Protein AF-Q71J00-F1 (afdb_monomer)

Structure (mmCIF, N/CA/C/O backbone):
data_AF-Q71J00-F1
#
_entry.id   AF-Q71J00-F1
#
loop_
_atom_site.group_PDB
_atom_site.id
_atom_site.type_symbol
_atom_site.label_atom_id
_atom_site.label_alt_id
_atom_site.label_comp_id
_atom_site.label_asym_id
_atom_site.label_entity_id
_atom_site.label_seq_id
_atom_site.pdbx_PDB_ins_code
_atom_site.Cartn_x
_atom_site.Cartn_y
_atom_site.Cartn_z
_atom_site.occupancy
_atom_site.B_iso_or_equiv
_atom_site.auth_seq_id
_atom_site.auth_comp_id
_atom_site.auth_asym_id
_atom_site.auth_atom_id
_atom_site.pdbx_PDB_model_num
ATOM 1 N N . LEU A 1 1 ? 15.643 -13.443 -5.938 1.00 71.69 1 LEU A N 1
ATOM 2 C CA . LEU A 1 1 ? 14.327 -13.532 -6.611 1.00 71.69 1 LEU A CA 1
ATOM 3 C C . LEU A 1 1 ? 13.687 -12.154 -6.834 1.00 71.69 1 LEU A C 1
ATOM 5 O O . LEU A 1 1 ? 13.264 -11.869 -7.941 1.00 71.69 1 LEU A O 1
ATOM 9 N N . TYR A 1 2 ? 13.670 -11.262 -5.839 1.00 79.69 2 TYR A N 1
ATOM 10 C CA . TYR A 1 2 ? 13.112 -9.905 -5.998 1.00 79.69 2 TYR A CA 1
ATOM 11 C C . TYR A 1 2 ? 13.894 -9.019 -6.968 1.00 79.69 2 TYR A C 1
ATOM 13 O O . TYR A 1 2 ? 13.331 -8.452 -7.897 1.00 79.69 2 TYR A O 1
ATOM 21 N N . LEU A 1 3 ? 15.218 -8.960 -6.803 1.00 82.06 3 LEU A N 1
ATOM 22 C CA . LEU A 1 3 ? 16.087 -8.148 -7.660 1.00 82.06 3 LEU A CA 1
ATOM 23 C C . LEU A 1 3 ? 16.106 -8.619 -9.122 1.00 82.06 3 LEU A C 1
ATOM 25 O O . LEU A 1 3 ? 16.331 -7.805 -10.006 1.00 82.06 3 LEU A O 1
ATOM 29 N N . SER A 1 4 ? 15.822 -9.898 -9.399 1.00 85.25 4 SER A N 1
ATOM 30 C CA . SER A 1 4 ? 15.721 -10.398 -10.780 1.00 85.25 4 SER A CA 1
ATOM 31 C C . SER A 1 4 ? 14.464 -9.919 -11.510 1.00 85.25 4 SER A C 1
ATOM 33 O O . SER A 1 4 ? 14.417 -9.996 -12.732 1.00 85.25 4 SER A O 1
ATOM 35 N N . LEU A 1 5 ? 13.459 -9.418 -10.783 1.00 82.50 5 LEU A N 1
ATOM 36 C CA . LEU A 1 5 ? 12.265 -8.792 -11.360 1.00 82.50 5 LEU A CA 1
ATOM 37 C C . LEU A 1 5 ? 12.467 -7.284 -11.599 1.00 82.50 5 LEU A C 1
ATOM 39 O O . LEU A 1 5 ? 11.655 -6.636 -12.259 1.00 82.50 5 LEU A O 1
ATOM 43 N N . MET A 1 6 ? 13.569 -6.713 -11.102 1.00 87.50 6 MET A N 1
ATOM 44 C CA . MET A 1 6 ? 13.921 -5.317 -11.337 1.00 87.50 6 MET A CA 1
ATOM 45 C C . MET A 1 6 ? 14.725 -5.169 -12.629 1.00 87.50 6 MET A C 1
ATOM 47 O O . MET A 1 6 ? 15.666 -5.913 -12.900 1.00 87.50 6 MET A O 1
ATOM 51 N N . SER A 1 7 ? 14.370 -4.168 -13.429 1.00 87.12 7 SER A N 1
ATOM 52 C CA . SER A 1 7 ? 15.094 -3.825 -14.645 1.00 87.12 7 SER A CA 1
ATOM 53 C C . SER A 1 7 ? 16.132 -2.737 -14.359 1.00 87.12 7 SER A C 1
ATOM 55 O O . SER A 1 7 ? 15.752 -1.647 -13.928 1.00 87.12 7 SER A O 1
ATOM 57 N N . PRO A 1 8 ? 17.419 -2.947 -14.687 1.00 87.12 8 PRO A N 1
ATOM 58 C CA . PRO A 1 8 ? 18.446 -1.914 -14.545 1.00 87.12 8 PRO A CA 1
ATOM 59 C C . PRO A 1 8 ? 18.265 -0.752 -15.536 1.00 87.12 8 PRO A C 1
ATOM 61 O O . PRO A 1 8 ? 18.914 0.279 -15.404 1.00 87.12 8 PRO A O 1
ATOM 64 N N . LYS A 1 9 ? 17.386 -0.908 -16.536 1.00 91.31 9 LYS A N 1
ATOM 65 C CA . LYS A 1 9 ? 17.045 0.138 -17.512 1.00 91.31 9 LYS A CA 1
ATOM 66 C C . LYS A 1 9 ? 15.969 1.104 -17.010 1.00 91.31 9 LYS A C 1
ATOM 68 O O . LYS A 1 9 ? 15.708 2.101 -17.673 1.00 91.31 9 LYS A O 1
ATOM 73 N N . LYS A 1 10 ? 15.321 0.788 -15.886 1.00 89.94 10 LYS A N 1
ATOM 74 C CA . LYS A 1 10 ? 14.265 1.593 -15.268 1.00 89.94 10 LYS A CA 1
ATOM 75 C C . LYS A 1 10 ? 14.787 2.217 -13.985 1.00 89.94 10 LYS A C 1
ATOM 77 O O . LYS A 1 10 ? 15.602 1.619 -13.281 1.00 89.94 10 LYS A O 1
ATOM 82 N N . SER A 1 11 ? 14.289 3.401 -13.651 1.00 92.31 11 SER A N 1
ATOM 83 C CA . SER A 1 11 ? 14.560 3.989 -12.342 1.00 92.31 11 SER A CA 1
ATOM 84 C C . SER A 1 11 ? 14.004 3.101 -11.221 1.00 92.31 11 SER A C 1
ATOM 86 O O . SER A 1 11 ? 13.093 2.292 -11.425 1.00 92.31 11 SER A O 1
ATOM 88 N N . LEU A 1 12 ? 14.518 3.265 -9.999 1.00 87.94 12 LEU A N 1
ATOM 89 C CA . LEU A 1 12 ? 13.997 2.549 -8.830 1.00 87.94 12 LEU A CA 1
ATOM 90 C C . LEU A 1 12 ? 12.485 2.768 -8.662 1.00 87.94 12 LEU A C 1
ATOM 92 O O . LEU A 1 12 ? 11.741 1.822 -8.423 1.00 87.94 12 LEU A O 1
ATOM 96 N N . ARG A 1 13 ? 12.022 4.010 -8.846 1.00 89.75 13 ARG A N 1
ATOM 97 C CA . ARG A 1 13 ? 10.602 4.364 -8.750 1.00 89.75 13 ARG A CA 1
ATOM 98 C C . ARG A 1 13 ? 9.750 3.596 -9.764 1.00 89.75 13 ARG A C 1
ATOM 100 O O . ARG A 1 13 ? 8.691 3.097 -9.398 1.00 89.75 13 ARG A O 1
ATOM 107 N N . GLU A 1 14 ? 10.195 3.505 -11.014 1.00 90.56 14 GLU A N 1
ATOM 108 C CA . GLU A 1 14 ? 9.477 2.765 -12.059 1.00 90.56 14 GLU A CA 1
ATOM 109 C C . GLU A 1 14 ? 9.457 1.266 -11.768 1.00 90.56 14 GLU A C 1
ATOM 111 O O . GLU A 1 14 ? 8.406 0.641 -11.856 1.00 90.56 14 GLU A O 1
ATOM 116 N N . ASN A 1 15 ? 10.579 0.702 -11.316 1.00 91.19 15 ASN A N 1
ATOM 117 C CA . ASN A 1 15 ? 10.631 -0.699 -10.903 1.00 91.19 15 ASN A CA 1
ATOM 118 C C . ASN A 1 15 ? 9.666 -1.008 -9.753 1.00 91.19 15 ASN A C 1
ATOM 120 O O . ASN A 1 15 ? 9.022 -2.055 -9.775 1.00 91.19 15 ASN A O 1
ATOM 124 N N . ILE A 1 16 ? 9.545 -0.112 -8.769 1.00 88.81 16 ILE A N 1
ATOM 125 C CA . ILE A 1 16 ? 8.587 -0.267 -7.666 1.00 88.81 16 ILE A CA 1
ATOM 126 C C . ILE A 1 16 ? 7.154 -0.206 -8.198 1.00 88.81 16 ILE A C 1
ATOM 128 O O . ILE A 1 16 ? 6.335 -1.061 -7.863 1.00 88.81 16 ILE A O 1
ATOM 132 N N . LYS A 1 17 ? 6.847 0.770 -9.056 1.00 88.44 17 LYS A N 1
ATOM 133 C CA . LYS A 1 17 ? 5.502 0.924 -9.619 1.00 88.44 17 LYS A CA 1
ATOM 134 C C . LYS A 1 17 ? 5.075 -0.311 -10.418 1.00 88.44 17 LYS A C 1
ATOM 136 O O . LYS A 1 17 ? 3.966 -0.809 -10.23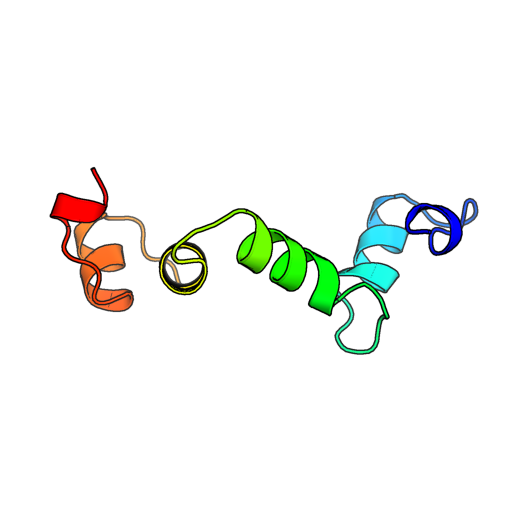2 1.00 88.44 17 LYS A O 1
ATOM 141 N N . ASP A 1 18 ? 5.972 -0.822 -11.251 1.00 87.75 18 ASP A N 1
ATOM 142 C CA . ASP A 1 18 ? 5.677 -1.927 -12.158 1.00 87.75 18 ASP A CA 1
ATOM 143 C C . ASP A 1 18 ? 5.606 -3.274 -11.439 1.00 87.75 18 ASP A C 1
ATOM 145 O O . ASP A 1 18 ? 4.799 -4.114 -11.819 1.00 87.75 18 ASP A O 1
ATOM 149 N N . ASN A 1 19 ? 6.425 -3.488 -10.403 1.00 87.56 19 ASN A N 1
ATOM 150 C CA . ASN A 1 19 ? 6.498 -4.789 -9.739 1.00 87.56 19 ASN A CA 1
ATOM 151 C C . ASN A 1 19 ? 5.643 -4.891 -8.468 1.00 87.56 19 ASN A C 1
ATOM 153 O O . ASN A 1 19 ? 5.118 -5.967 -8.198 1.00 87.56 19 ASN A O 1
ATOM 157 N N . PHE A 1 20 ? 5.491 -3.804 -7.704 1.00 86.62 20 PHE A N 1
ATOM 158 C CA . PHE A 1 20 ? 4.823 -3.819 -6.393 1.00 86.62 20 PHE A CA 1
ATOM 159 C C . PHE A 1 20 ? 3.488 -3.070 -6.369 1.00 86.62 20 PHE A C 1
ATOM 161 O O . PHE A 1 20 ? 2.611 -3.429 -5.594 1.00 86.62 20 PHE A O 1
ATOM 168 N N . LEU A 1 21 ? 3.314 -2.027 -7.190 1.00 85.25 21 LEU A N 1
ATOM 169 C CA . LEU A 1 21 ? 2.101 -1.187 -7.164 1.00 85.25 21 LEU A CA 1
ATOM 170 C C . LEU A 1 21 ? 1.121 -1.494 -8.301 1.00 85.25 21 LEU A C 1
ATOM 172 O O . LEU A 1 21 ? 0.074 -0.858 -8.405 1.00 85.25 21 LEU A O 1
ATOM 176 N N . THR A 1 22 ? 1.455 -2.458 -9.156 1.00 86.50 22 THR A N 1
ATOM 177 C CA . THR A 1 22 ? 0.595 -2.921 -10.244 1.00 86.50 22 THR A CA 1
ATOM 178 C C . THR A 1 22 ? -0.102 -4.203 -9.807 1.00 86.50 22 THR A C 1
ATOM 180 O O . THR A 1 22 ? 0.562 -5.185 -9.504 1.00 86.50 22 THR A O 1
ATOM 183 N N . THR A 1 23 ? -1.435 -4.220 -9.798 1.00 82.94 23 THR A N 1
ATOM 184 C CA . THR A 1 23 ? -2.250 -5.351 -9.307 1.00 82.94 23 THR A CA 1
ATOM 185 C C . THR A 1 23 ? -2.003 -6.671 -10.038 1.00 82.94 23 THR A C 1
ATOM 187 O O . THR A 1 23 ? -2.206 -7.732 -9.460 1.00 82.94 23 THR A O 1
ATOM 190 N N . SER A 1 24 ? -1.556 -6.626 -11.295 1.00 83.69 24 SER A N 1
ATOM 191 C CA . SER A 1 24 ? -1.200 -7.813 -12.081 1.00 83.69 24 SER A CA 1
ATOM 192 C C . SER A 1 24 ? 0.257 -8.261 -11.915 1.00 83.69 24 SER A C 1
ATOM 194 O O . SER A 1 24 ? 0.666 -9.234 -12.546 1.00 83.69 24 SER A O 1
ATOM 196 N N . ALA A 1 25 ? 1.071 -7.540 -11.144 1.00 85.44 25 ALA A N 1
ATOM 197 C CA . ALA A 1 25 ? 2.487 -7.840 -10.996 1.00 85.44 25 ALA A CA 1
ATOM 198 C C . ALA A 1 25 ? 2.738 -8.939 -9.961 1.00 85.44 25 ALA A C 1
ATOM 200 O O . ALA A 1 25 ? 2.045 -9.036 -8.949 1.00 85.44 25 ALA A O 1
ATOM 201 N N . MET A 1 26 ? 3.782 -9.745 -10.185 1.00 82.69 26 MET A N 1
ATOM 202 C CA . MET A 1 26 ? 4.105 -10.877 -9.306 1.00 82.69 26 MET A CA 1
ATOM 203 C C . MET A 1 26 ? 4.379 -10.467 -7.856 1.00 82.69 26 MET A C 1
ATOM 205 O O . MET A 1 26 ? 4.067 -11.235 -6.951 1.00 82.69 26 MET A O 1
ATOM 209 N N . LEU A 1 27 ? 4.954 -9.281 -7.623 1.00 85.88 27 LEU A N 1
ATOM 210 C CA . LEU A 1 27 ? 5.300 -8.823 -6.274 1.00 85.88 27 LEU A CA 1
ATOM 211 C C . LEU A 1 27 ? 4.192 -7.994 -5.620 1.00 85.88 27 LEU A C 1
ATOM 213 O O . LEU A 1 27 ? 4.396 -7.474 -4.532 1.00 85.88 27 LEU A O 1
ATOM 217 N N . TYR A 1 28 ? 3.010 -7.884 -6.229 1.00 86.44 28 TY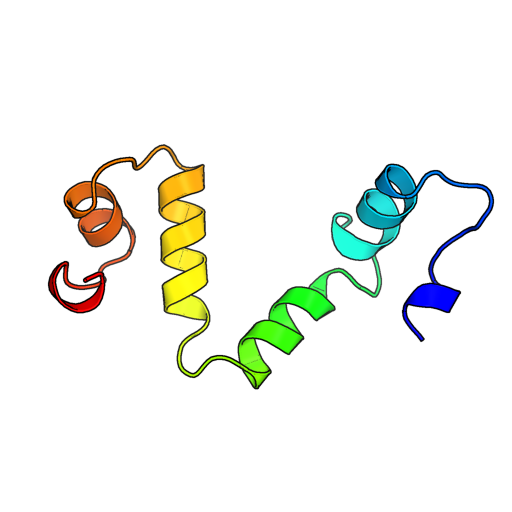R A N 1
ATOM 218 C CA . TYR A 1 28 ? 1.906 -7.121 -5.645 1.00 86.44 28 TYR A CA 1
ATOM 219 C C . TYR A 1 28 ? 1.433 -7.700 -4.303 1.00 86.44 28 TYR A C 1
ATOM 221 O O . TYR A 1 28 ? 1.233 -6.971 -3.335 1.00 86.44 28 TYR A O 1
ATOM 229 N N . ALA A 1 29 ? 1.278 -9.025 -4.225 1.00 84.12 29 ALA A N 1
ATOM 230 C CA . ALA A 1 29 ? 0.793 -9.705 -3.022 1.00 84.12 29 ALA A CA 1
ATOM 231 C C . ALA A 1 29 ? 1.888 -9.939 -1.967 1.00 84.12 29 ALA A C 1
ATOM 233 O O . ALA A 1 29 ? 1.597 -10.302 -0.828 1.00 84.12 29 ALA A O 1
ATOM 234 N N . GLU A 1 30 ? 3.152 -9.755 -2.337 1.00 86.25 30 GLU A N 1
ATOM 235 C CA . GLU A 1 30 ? 4.284 -10.141 -1.506 1.00 86.25 30 GLU A CA 1
ATOM 236 C C . GLU A 1 30 ? 4.479 -9.256 -0.262 1.00 86.25 30 GLU A C 1
ATOM 238 O O . GLU A 1 30 ? 4.614 -9.830 0.821 1.00 86.25 30 GLU A O 1
ATOM 243 N N . PRO A 1 31 ? 4.350 -7.914 -0.332 1.00 81.81 31 PRO A N 1
ATOM 244 C CA . PRO A 1 31 ? 4.358 -7.067 0.859 1.00 81.81 31 PRO A CA 1
ATOM 245 C C . PRO A 1 31 ? 3.302 -7.489 1.883 1.00 81.81 31 PRO A C 1
ATOM 247 O O . PRO A 1 31 ? 3.573 -7.546 3.079 1.00 81.81 31 PRO A O 1
ATOM 250 N N . MET A 1 32 ? 2.104 -7.843 1.411 1.00 79.56 32 MET A N 1
ATOM 251 C CA . MET A 1 32 ? 1.020 -8.312 2.272 1.00 79.56 32 MET A CA 1
ATOM 252 C C . MET A 1 32 ? 1.340 -9.679 2.888 1.00 79.56 32 MET A C 1
ATOM 254 O O . MET A 1 32 ? 1.101 -9.905 4.073 1.00 79.56 32 MET A O 1
ATOM 258 N N . SER A 1 33 ? 1.915 -10.589 2.100 1.00 84.00 33 SER A N 1
ATOM 259 C CA . SER A 1 33 ? 2.328 -11.909 2.577 1.00 84.00 33 SER A CA 1
ATOM 260 C C . SER A 1 33 ? 3.406 -11.822 3.659 1.00 84.00 33 SER A C 1
ATOM 262 O O . SER A 1 33 ? 3.320 -12.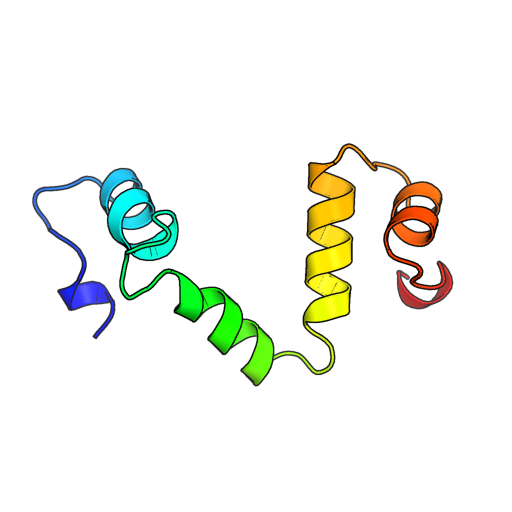558 4.639 1.00 84.00 33 SER A O 1
ATOM 264 N N . LEU A 1 34 ? 4.384 -10.923 3.514 1.00 84.56 34 LEU A N 1
ATOM 265 C CA . LEU A 1 34 ? 5.411 -10.687 4.533 1.00 84.56 34 LEU A CA 1
ATOM 266 C C . LEU A 1 34 ? 4.809 -10.129 5.824 1.00 84.56 34 LEU A C 1
ATOM 268 O O . LEU A 1 34 ? 5.101 -10.628 6.907 1.00 84.56 34 LEU A O 1
ATOM 272 N N . LEU A 1 35 ? 3.912 -9.143 5.721 1.00 81.94 35 LEU A N 1
ATOM 273 C CA . LEU A 1 35 ? 3.220 -8.596 6.892 1.00 81.94 35 LEU A CA 1
ATOM 274 C C . LEU A 1 35 ? 2.420 -9.674 7.633 1.00 81.94 35 LEU A C 1
ATOM 276 O O . LEU A 1 35 ? 2.422 -9.688 8.858 1.00 81.94 35 LEU A O 1
ATOM 280 N N . ASN A 1 36 ? 1.786 -10.604 6.916 1.00 80.88 36 ASN A N 1
ATOM 281 C CA . ASN A 1 36 ? 1.072 -11.726 7.530 1.00 80.88 36 ASN A CA 1
ATOM 282 C C . ASN A 1 36 ? 1.989 -12.749 8.224 1.00 80.88 36 ASN A C 1
ATOM 284 O O . ASN A 1 36 ? 1.513 -13.490 9.079 1.00 80.88 36 ASN A O 1
ATOM 288 N N . GLN A 1 37 ? 3.265 -12.832 7.840 1.00 82.38 37 GLN A N 1
ATOM 289 C CA . GLN A 1 37 ? 4.235 -13.740 8.463 1.00 82.38 37 GLN A CA 1
ATOM 290 C C . GLN A 1 37 ? 4.867 -13.129 9.717 1.00 82.38 37 GLN A C 1
A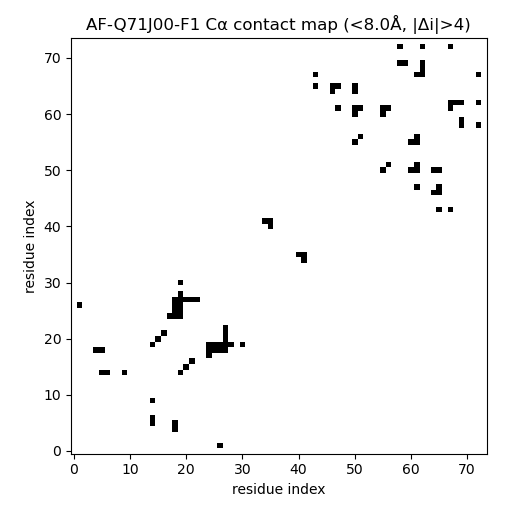TOM 292 O O . GLN A 1 37 ? 5.083 -13.835 10.697 1.00 82.38 37 GLN A O 1
ATOM 297 N N . GLU A 1 38 ? 5.127 -11.822 9.695 1.00 81.38 38 GLU A N 1
ATOM 298 C CA . GLU A 1 38 ? 5.823 -11.116 10.776 1.00 81.38 38 GLU A CA 1
ATOM 299 C C . GLU A 1 38 ? 4.869 -10.548 11.842 1.00 81.38 38 GLU A C 1
ATOM 301 O O . GLU A 1 38 ? 5.257 -10.363 12.997 1.00 81.38 38 GLU A O 1
ATOM 306 N N . LEU A 1 39 ? 3.612 -10.256 11.485 1.00 79.44 39 LEU A N 1
ATOM 307 C CA . LEU A 1 39 ? 2.645 -9.626 12.386 1.00 79.44 39 LEU A CA 1
ATOM 308 C C . LEU A 1 39 ? 1.577 -10.609 12.856 1.00 79.44 39 LEU A C 1
ATOM 310 O O . LEU A 1 39 ? 1.026 -11.394 12.092 1.00 79.44 39 LEU A O 1
ATOM 314 N N . ARG A 1 40 ? 1.212 -10.484 14.135 1.00 76.88 40 ARG A N 1
ATOM 315 C CA . ARG A 1 40 ? 0.158 -11.292 14.764 1.00 76.88 40 ARG A CA 1
ATOM 316 C C . ARG A 1 40 ? -1.249 -10.917 14.281 1.00 76.88 40 ARG A C 1
ATOM 318 O O . ARG A 1 40 ? -2.111 -11.782 14.205 1.00 76.88 40 ARG A O 1
ATOM 325 N N . GLU A 1 41 ? -1.464 -9.639 13.950 1.00 75.12 41 GLU A N 1
ATOM 326 C CA . GLU A 1 41 ? -2.748 -9.086 13.484 1.00 75.12 41 GLU A CA 1
ATOM 327 C C . GLU A 1 41 ? -2.561 -8.035 12.366 1.00 75.12 41 GLU A C 1
ATOM 329 O O . GLU A 1 41 ? -2.767 -6.835 12.564 1.00 75.12 41 GLU A O 1
ATOM 334 N N . PRO A 1 42 ? -2.171 -8.458 11.157 1.00 71.62 42 PRO A N 1
ATOM 335 C CA . PRO A 1 42 ? -1.893 -7.567 10.023 1.00 71.62 42 PRO A CA 1
ATOM 336 C C . PRO A 1 42 ? -3.117 -6.738 9.595 1.00 71.62 42 PRO A C 1
ATOM 338 O O . PRO A 1 42 ? -2.978 -5.583 9.190 1.00 71.62 42 PRO A O 1
ATOM 341 N N . ALA A 1 43 ? -4.330 -7.283 9.750 1.00 75.88 43 ALA A N 1
ATOM 342 C CA . ALA A 1 43 ? -5.579 -6.584 9.448 1.00 75.88 43 ALA A CA 1
ATOM 343 C C . ALA A 1 43 ? -5.765 -5.309 10.290 1.00 75.88 43 ALA A C 1
ATOM 345 O O . ALA A 1 43 ? -6.247 -4.297 9.774 1.00 75.88 43 ALA A O 1
ATOM 346 N N . SER A 1 44 ? -5.330 -5.327 11.553 1.00 76.19 44 SER A N 1
ATOM 347 C CA . SER A 1 44 ? -5.403 -4.177 12.458 1.00 76.19 44 SER A CA 1
ATOM 348 C C . SER A 1 44 ? -4.512 -3.034 11.954 1.00 76.19 44 SER A C 1
ATOM 350 O O . SER A 1 44 ? -4.971 -1.900 11.807 1.00 76.19 44 SER A O 1
ATOM 352 N N . TYR A 1 45 ? -3.272 -3.340 11.562 1.00 76.25 45 TYR A N 1
ATOM 353 C CA . TYR A 1 45 ? -2.336 -2.355 11.003 1.00 76.25 45 TYR A CA 1
ATOM 354 C C . TYR A 1 45 ? -2.803 -1.782 9.661 1.00 76.25 45 TYR A C 1
ATOM 356 O O . TYR A 1 45 ? -2.731 -0.572 9.445 1.00 76.25 45 TYR A O 1
ATOM 364 N N . ILE A 1 46 ? -3.333 -2.620 8.768 1.00 78.62 46 ILE A N 1
ATOM 365 C CA . ILE A 1 46 ? -3.850 -2.170 7.465 1.00 78.62 46 ILE A CA 1
ATOM 366 C C . ILE A 1 46 ? -5.071 -1.283 7.637 1.00 78.62 46 ILE A C 1
ATOM 368 O O . ILE A 1 46 ? -5.206 -0.284 6.930 1.00 78.62 46 ILE A O 1
ATOM 372 N N . SER A 1 47 ? -5.935 -1.611 8.595 1.00 79.69 47 SER A N 1
ATOM 373 C CA . SER A 1 47 ? -7.090 -0.783 8.926 1.00 79.69 47 SER A CA 1
ATOM 374 C C . SER A 1 47 ? -6.636 0.592 9.419 1.00 79.69 47 SER A C 1
ATOM 376 O O . SER A 1 47 ? -7.167 1.603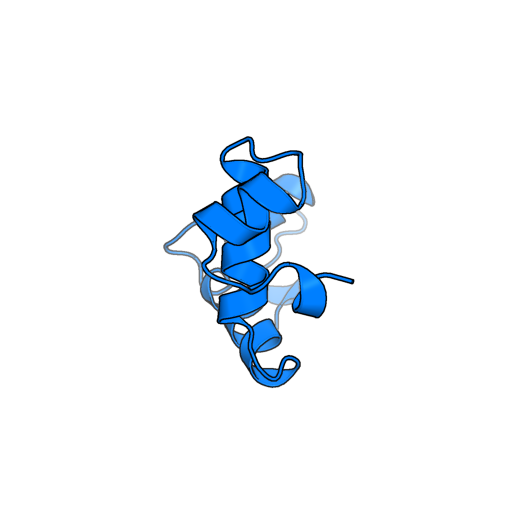 8.963 1.00 79.69 47 SER A O 1
ATOM 378 N N . ILE A 1 48 ? -5.600 0.656 10.265 1.00 81.12 48 ILE A N 1
ATOM 379 C CA . ILE A 1 48 ? -5.008 1.921 10.735 1.00 81.12 48 ILE A CA 1
ATOM 380 C C . ILE A 1 48 ? -4.432 2.731 9.567 1.00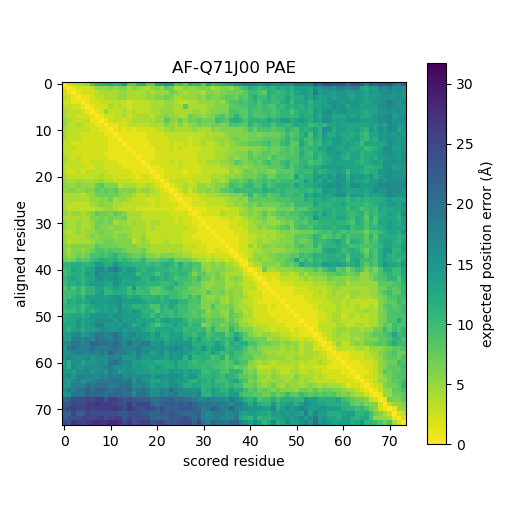 81.12 48 ILE A C 1
ATOM 382 O O . ILE A 1 48 ? -4.788 3.899 9.406 1.00 81.12 48 ILE A O 1
ATOM 386 N N . ILE A 1 49 ? -3.600 2.122 8.716 1.00 81.69 49 ILE A N 1
ATOM 387 C CA . ILE A 1 49 ? -3.015 2.793 7.541 1.00 81.69 49 ILE A CA 1
ATOM 388 C C . ILE A 1 49 ? -4.118 3.291 6.598 1.00 81.69 49 ILE A C 1
ATOM 390 O O . ILE A 1 49 ? -4.055 4.421 6.116 1.00 81.69 49 ILE A O 1
ATOM 394 N N . SER A 1 50 ? -5.160 2.489 6.377 1.00 82.00 50 SER A N 1
ATOM 395 C CA . SER A 1 50 ? -6.302 2.855 5.534 1.00 82.00 50 SER A CA 1
ATOM 396 C C . SER A 1 50 ? -7.116 4.001 6.134 1.00 82.00 50 SER A C 1
ATOM 398 O O . SER A 1 50 ? -7.543 4.895 5.401 1.00 82.00 50 SER A O 1
ATOM 400 N N . ALA A 1 51 ? -7.304 4.031 7.456 1.00 83.75 51 ALA A N 1
ATOM 401 C CA . ALA A 1 51 ? -7.974 5.131 8.143 1.00 83.75 51 ALA A CA 1
ATOM 402 C C . ALA A 1 51 ? -7.192 6.444 7.989 1.00 83.75 51 ALA A C 1
ATOM 404 O O . ALA A 1 51 ? -7.798 7.468 7.658 1.00 83.75 51 ALA A O 1
ATOM 405 N N . ILE A 1 52 ? -5.863 6.397 8.139 1.00 83.38 52 ILE A N 1
ATOM 406 C CA . ILE A 1 52 ? -4.968 7.548 7.939 1.00 83.38 52 ILE A CA 1
ATOM 407 C C . ILE A 1 52 ? -5.001 8.017 6.480 1.00 83.38 52 ILE A C 1
ATOM 409 O O . ILE A 1 52 ? -5.209 9.200 6.217 1.00 83.38 52 ILE A O 1
ATOM 413 N N . ALA A 1 53 ? -4.876 7.096 5.519 1.00 81.31 53 ALA A N 1
ATOM 414 C CA . ALA A 1 53 ? -4.969 7.407 4.090 1.00 81.31 53 ALA A CA 1
ATOM 415 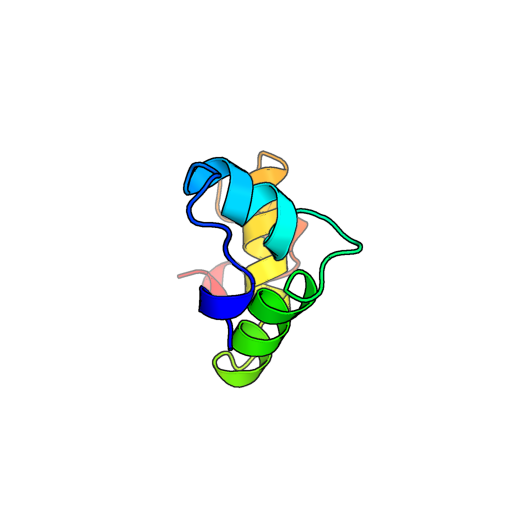C C . ALA A 1 53 ? -6.337 8.005 3.710 1.00 81.31 53 ALA A C 1
ATOM 417 O O . ALA A 1 53 ? -6.429 8.835 2.810 1.00 81.31 53 ALA A O 1
ATOM 418 N N . SER A 1 54 ? -7.390 7.633 4.443 1.00 83.31 54 SER A N 1
ATOM 419 C CA . SER A 1 54 ? -8.744 8.185 4.318 1.00 83.31 54 SER A CA 1
ATOM 420 C C . SER A 1 54 ? -8.947 9.503 5.084 1.00 83.31 54 SER A C 1
ATOM 422 O O . SER A 1 54 ? -10.094 9.904 5.307 1.00 83.31 54 SER A O 1
ATOM 424 N N . GLY A 1 55 ? -7.870 10.147 5.544 1.00 82.81 55 GLY A N 1
ATOM 425 C CA . GLY A 1 55 ? -7.879 11.467 6.178 1.00 82.81 55 GLY A CA 1
ATOM 426 C C . GLY A 1 55 ? -8.108 11.485 7.691 1.00 82.81 55 GLY A C 1
ATOM 427 O O . GLY A 1 55 ? -8.278 12.567 8.246 1.00 82.81 55 GLY A O 1
ATOM 428 N N . ALA A 1 56 ? -8.126 10.334 8.374 1.00 85.25 56 ALA A N 1
ATOM 429 C CA . ALA A 1 56 ? -8.189 10.321 9.836 1.00 85.25 56 ALA A CA 1
ATOM 430 C C . ALA A 1 56 ? -6.844 10.772 10.419 1.00 85.25 56 ALA A C 1
ATOM 432 O O . ALA A 1 56 ? -5.801 10.194 10.117 1.00 85.25 56 ALA A O 1
ATOM 433 N N . SER A 1 57 ? -6.870 11.801 11.261 1.00 80.62 57 SER A N 1
ATOM 434 C CA . SER A 1 57 ? -5.660 12.406 11.839 1.00 80.62 57 SER A CA 1
ATOM 435 C C . SER A 1 57 ? -5.627 12.315 13.362 1.00 80.62 57 SER A C 1
ATOM 437 O O . SER A 1 57 ? -4.561 12.415 13.968 1.00 80.62 57 SER A O 1
ATOM 439 N N . ARG A 1 58 ? -6.785 12.083 13.994 1.00 82.56 58 ARG A N 1
ATOM 440 C CA . ARG A 1 58 ? -6.912 11.900 15.444 1.00 82.56 58 ARG A CA 1
ATOM 441 C C . ARG A 1 58 ? -7.051 10.419 15.790 1.00 82.56 58 ARG A C 1
ATOM 443 O O . ARG A 1 58 ? -7.759 9.684 15.108 1.00 82.56 58 ARG A O 1
ATOM 450 N N . GLN A 1 59 ? -6.452 9.986 16.903 1.00 77.25 59 GLN A N 1
ATOM 451 C CA . GLN A 1 59 ? -6.583 8.605 17.400 1.00 77.25 59 GLN A CA 1
ATOM 452 C C . GLN A 1 59 ? -8.046 8.169 17.570 1.00 77.25 59 GLN A C 1
ATOM 454 O O . GLN A 1 59 ? -8.379 7.033 17.250 1.00 77.25 59 GLN A O 1
ATOM 459 N N . SER A 1 60 ? -8.934 9.072 17.999 1.00 77.19 60 SER A N 1
ATOM 460 C CA . SER A 1 60 ? -10.371 8.797 18.108 1.00 77.19 60 SER A CA 1
ATOM 461 C C . SER A 1 60 ? -11.035 8.537 16.751 1.00 77.19 60 SER A C 1
ATOM 463 O O . SER A 1 60 ? -11.891 7.662 16.647 1.00 77.19 60 SER A O 1
ATOM 465 N N . GLU A 1 61 ? -10.624 9.247 15.698 1.00 78.50 61 GLU A N 1
ATOM 466 C CA . GLU A 1 61 ? -11.115 9.040 14.328 1.00 78.50 61 GLU A CA 1
ATOM 467 C C . GLU A 1 61 ? -10.613 7.717 13.757 1.00 78.50 61 GLU A C 1
ATOM 469 O O . GLU A 1 61 ? -11.380 6.987 13.131 1.00 78.50 61 GLU A O 1
ATOM 474 N N . ILE A 1 62 ? -9.341 7.390 14.002 1.00 79.81 62 ILE A N 1
ATOM 475 C CA . ILE A 1 62 ? -8.743 6.118 13.592 1.00 79.81 62 ILE A CA 1
ATOM 476 C C . ILE A 1 62 ? -9.460 4.977 14.313 1.00 79.81 62 ILE A C 1
ATOM 478 O O . ILE A 1 62 ? -9.989 4.100 13.647 1.00 79.81 62 ILE A O 1
ATOM 482 N N . SER A 1 63 ? -9.578 5.037 15.642 1.00 76.75 63 SER A N 1
ATOM 483 C CA . SER A 1 63 ? -10.291 4.049 16.464 1.00 76.75 63 SER A CA 1
ATOM 484 C C . SER A 1 63 ? -11.736 3.834 15.997 1.00 76.75 63 SER A C 1
ATOM 486 O O . SER A 1 63 ? -12.175 2.697 15.837 1.00 76.75 63 SER A O 1
ATOM 488 N N . THR A 1 64 ? -12.455 4.917 15.684 1.00 76.81 64 THR A N 1
ATOM 489 C CA . THR A 1 64 ? -13.833 4.846 15.171 1.00 76.81 64 THR A CA 1
ATOM 490 C C . THR A 1 64 ? -13.894 4.201 13.784 1.00 76.81 64 THR A C 1
ATOM 492 O O . THR A 1 64 ? -14.791 3.406 13.520 1.00 76.81 64 THR A O 1
ATOM 495 N N . LYS A 1 65 ? -12.948 4.516 12.887 1.00 75.56 65 LYS A N 1
ATOM 496 C CA . LYS A 1 65 ? -12.916 3.961 11.523 1.00 75.56 65 LYS A CA 1
ATOM 497 C C . LYS A 1 65 ? -12.420 2.519 11.459 1.00 75.56 65 LYS A C 1
ATOM 499 O O . LYS A 1 65 ? -12.833 1.790 10.564 1.00 75.56 65 LYS A O 1
ATOM 504 N N . THR A 1 66 ? -11.527 2.116 12.356 1.00 74.31 66 THR A N 1
ATOM 505 C CA . THR A 1 66 ? -10.938 0.770 12.367 1.00 74.31 66 THR A CA 1
ATOM 506 C C . THR A 1 66 ? -11.662 -0.194 13.297 1.00 74.31 66 THR A C 1
ATOM 508 O O . THR A 1 66 ? -11.443 -1.396 13.196 1.00 74.31 66 THR A O 1
ATOM 511 N N . GLY A 1 67 ? -12.496 0.309 14.215 1.00 70.38 67 GLY A N 1
ATOM 512 C CA . GLY A 1 67 ? -13.127 -0.493 15.267 1.00 70.38 67 GLY A CA 1
ATOM 513 C C . GLY A 1 67 ? -12.152 -0.961 16.355 1.00 70.38 67 GLY A C 1
ATOM 514 O O . GLY A 1 67 ? -12.539 -1.725 17.236 1.00 70.38 67 GLY A O 1
ATOM 515 N N . ILE A 1 68 ? -10.892 -0.514 16.312 1.00 73.69 68 ILE A N 1
ATOM 516 C CA . ILE A 1 68 ? -9.858 -0.860 17.291 1.00 73.69 68 ILE A CA 1
ATOM 517 C C . ILE A 1 68 ? -10.016 0.068 18.492 1.00 73.69 68 ILE A C 1
ATOM 519 O O . ILE A 1 68 ? -10.059 1.287 18.331 1.00 73.69 68 ILE A O 1
ATOM 523 N N . ALA A 1 69 ? -10.089 -0.482 19.706 1.00 62.16 69 ALA A N 1
ATOM 524 C CA . ALA A 1 69 ? -10.224 0.322 20.916 1.00 62.16 69 ALA A CA 1
ATOM 525 C C . ALA A 1 69 ? -9.033 1.285 21.070 1.00 62.16 69 ALA A C 1
ATOM 527 O O . ALA A 1 69 ? -7.881 0.877 20.939 1.00 62.16 69 ALA A O 1
ATOM 528 N N . SER A 1 70 ? -9.296 2.555 21.398 1.00 59.47 70 SER A N 1
ATOM 529 C CA . SER A 1 70 ? -8.255 3.594 21.500 1.00 59.47 70 SER A CA 1
ATOM 530 C C . SER A 1 70 ? -7.130 3.251 22.495 1.00 59.47 70 SER A C 1
ATOM 532 O O . SER A 1 70 ? -6.021 3.752 22.345 1.00 59.47 70 SER A O 1
ATOM 534 N N . GLY A 1 71 ? -7.389 2.380 23.481 1.00 56.12 71 GLY A N 1
ATOM 535 C CA . GLY A 1 71 ? -6.380 1.884 24.427 1.00 56.12 71 GLY A CA 1
ATOM 536 C C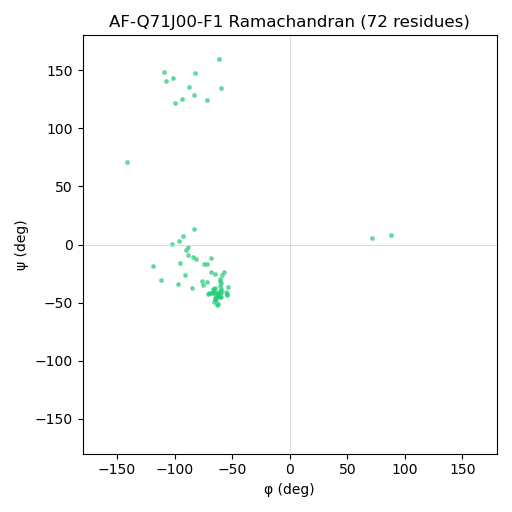 . GLY A 1 71 ? -5.397 0.856 23.849 1.00 56.12 71 GLY A C 1
ATOM 537 O O . GLY A 1 71 ? -4.345 0.649 24.436 1.00 56.12 71 GLY A O 1
ATOM 538 N N . ALA A 1 72 ? -5.704 0.242 22.702 1.00 55.16 72 ALA A N 1
ATOM 539 C CA . ALA A 1 72 ? -4.790 -0.637 21.960 1.00 55.16 72 ALA A CA 1
ATOM 540 C C . ALA A 1 72 ? -3.940 0.122 20.917 1.00 55.16 72 ALA A C 1
ATOM 542 O O . ALA A 1 72 ? -3.090 -0.472 20.263 1.00 55.16 72 ALA A O 1
ATOM 543 N N . LEU A 1 73 ? -4.193 1.427 20.744 1.00 55.50 73 LEU A N 1
ATOM 544 C CA . LEU A 1 73 ? -3.448 2.349 19.872 1.00 55.50 73 LEU A CA 1
ATOM 545 C C . LEU A 1 73 ? -2.369 3.155 20.630 1.00 55.50 73 LEU A C 1
ATOM 547 O O . LEU A 1 73 ? -1.760 4.041 20.027 1.00 55.50 73 LEU A O 1
ATOM 551 N N . SER A 1 74 ? -2.191 2.901 21.934 1.00 48.00 74 SER A N 1
ATOM 552 C CA . SER A 1 74 ? -1.177 3.533 22.800 1.00 48.00 74 SER A CA 1
ATOM 553 C C . SER A 1 74 ? 0.098 2.708 22.893 1.00 48.00 74 SER A C 1
ATOM 555 O O . SER A 1 74 ? -0.011 1.463 22.862 1.00 48.00 74 SER A O 1
#

Sequence (74 aa):
LYLSLMSPKKSLRENIKDNFLTTSAMLYAEPMSLLNQELREPASYISIISAIASGASRQSEISTKTGIASGALS

pLDDT: mean 80.2, std 8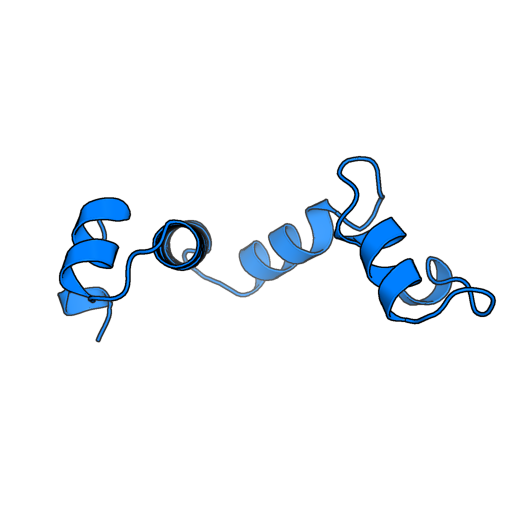.76, range [48.0, 92.31]

Solvent-accessible surface area (backbone atoms only — not comparable to full-atom values): 4410 Å² total; per-residue (Å²): 117,70,70,78,74,48,53,92,91,46,55,72,69,54,38,44,44,57,32,46,69,27,89,89,26,88,45,33,62,46,66,58,52,50,41,56,72,78,38,96,56,45,67,60,56,51,35,48,55,51,26,41,75,71,68,37,84,47,66,69,50,29,22,67,69,53,70,47,59,65,80,78,75,106

Mean predicted aligned error: 8.76 Å

Radius of gyration: 16.03 Å; Cα contacts (8 Å, |Δi|>4): 51; chains: 1; bounding box: 32×26×42 Å

Secondary structure (DSSP, 8-state):
--GGGS-TTS-HHHHHHHHTSSTTSTTSSHHHHHHHHH-S-HHHHHHHHHHHHTT--SHHHHHHHH---GGG--

Organism: Lactobacillus delbrueckii subsp. lactis (NCBI:txid29397)

Foldseek 3Di:
DLVVQADPVDDPVVSCCQAQVDPPHPNVCVVVVVCVVPDPCSLLVVLLVVQVVVPDDDLVSSCVSSVPPSVVVD